Protein AF-A0A376ZVQ8-F1 (afdb_monomer_lite)

pLDDT: mean 84.98, std 13.38, range [33.78, 97.44]

InterPro domains:
  IPR031339 Domain of unknown function DUF4942 [PF13708] (23-120)

Radius of gyration: 21.01 Å; chains: 1; bounding box: 42×38×59 Å

Organism: Escherichia coli (NCBI:txid562)

Secondary structure (DSSP, 8-state):
---------GGGS-HHHHHHHHHHHHHHHHHHHHHHHT-HHHHS-HHHHHHHHHHHHTT-S--S-HHHHHHHHHHHHHTHHHHHHHHHHHHHHHS-TTSGGG-GGGSGGG----SSS-EETTEE-

Foldseek 3Di:
DPPPDPPPPLVPDDPVSSVVVVQLVVQLVVVVVLCVVVCLCVLAAPVRNVVVVVCSVVSVADRDDPVSSVVVVVVSVVCSVVRNVVRLVVVLVPDDPPDPVSDSVCVVVVDDDPPPWDQDPVGTD

Sequence (125 aa):
MKQDFRCGCWLMEKPETAMKAITRNLDREIWRDLMQRSGMLSLMDAQARDTWYRSLEYDNFPEISEANIWSTFEQLHQNKDDVFERGVINVFRVLSWNYKTNSPCKFGSKIIVNNLVRWDRWGFI

Structure (mmCIF, N/CA/C/O backbone):
data_AF-A0A376ZVQ8-F1
#
_entry.id   AF-A0A376ZVQ8-F1
#
loop_
_atom_site.group_PDB
_atom_site.id
_atom_site.type_symbol
_atom_site.label_atom_id
_atom_site.label_alt_id
_atom_site.label_comp_id
_atom_site.label_asym_id
_atom_site.label_entity_id
_atom_site.label_seq_id
_atom_site.pdbx_PDB_ins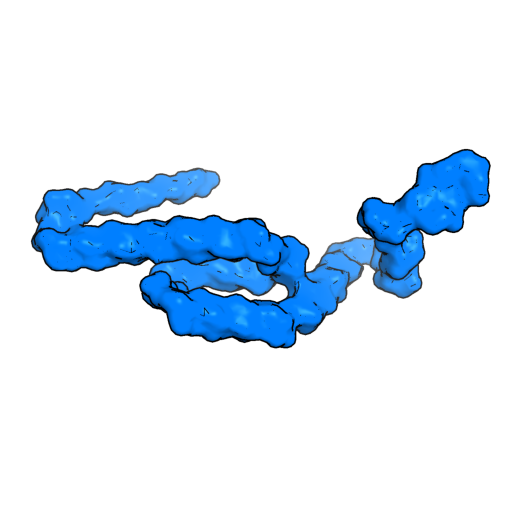_code
_atom_site.Cartn_x
_atom_site.Cartn_y
_atom_site.Cartn_z
_atom_site.occupancy
_atom_site.B_iso_or_equiv
_atom_site.auth_seq_id
_atom_site.auth_comp_id
_atom_site.auth_asym_id
_atom_site.auth_atom_id
_atom_site.pdbx_PDB_model_num
ATOM 1 N N . MET A 1 1 ? 14.622 7.567 16.294 1.00 33.78 1 MET A N 1
ATOM 2 C CA . MET A 1 1 ? 13.807 7.635 17.523 1.00 33.78 1 MET A CA 1
ATOM 3 C C . MET A 1 1 ? 12.628 6.705 17.337 1.00 33.78 1 MET A C 1
ATOM 5 O O . MET A 1 1 ? 11.803 6.975 16.477 1.00 33.78 1 MET A O 1
ATOM 9 N N . LYS A 1 2 ? 12.603 5.570 18.042 1.00 37.50 2 LYS A N 1
ATOM 10 C CA . LYS A 1 2 ? 11.399 4.736 18.109 1.00 37.50 2 LYS A CA 1
ATOM 11 C C . LYS A 1 2 ? 10.389 5.542 18.919 1.00 37.50 2 LYS A C 1
ATOM 13 O O . LYS A 1 2 ? 10.715 5.931 20.034 1.00 37.50 2 LYS A O 1
ATOM 18 N N . GLN A 1 3 ? 9.253 5.896 18.326 1.00 41.41 3 GLN A N 1
ATOM 19 C CA . GLN A 1 3 ? 8.164 6.462 19.106 1.00 41.41 3 GLN A CA 1
ATOM 20 C C . GLN A 1 3 ? 7.689 5.353 20.035 1.00 41.41 3 GLN A C 1
ATOM 22 O O . GLN A 1 3 ? 7.166 4.336 19.578 1.00 41.41 3 GLN A O 1
ATOM 27 N N . ASP A 1 4 ? 7.954 5.526 21.324 1.00 37.12 4 ASP A N 1
ATOM 28 C CA . ASP A 1 4 ? 7.283 4.777 22.365 1.00 37.12 4 ASP A CA 1
ATOM 29 C C . ASP A 1 4 ? 5.788 4.969 22.134 1.00 37.12 4 ASP A C 1
ATOM 31 O O . ASP A 1 4 ? 5.251 6.071 22.290 1.00 37.12 4 ASP A O 1
ATOM 35 N N . PHE A 1 5 ? 5.132 3.901 21.674 1.00 47.03 5 PHE A N 1
ATOM 36 C CA . PHE A 1 5 ? 3.685 3.803 21.689 1.00 47.03 5 PHE A CA 1
ATOM 37 C C . PHE A 1 5 ? 3.260 4.252 23.075 1.00 47.03 5 PHE A C 1
ATOM 39 O O . PHE A 1 5 ? 3.630 3.630 24.073 1.00 47.03 5 PHE A O 1
ATOM 46 N N . ARG A 1 6 ? 2.533 5.369 23.132 1.00 49.25 6 ARG A N 1
ATOM 47 C CA . ARG A 1 6 ? 1.860 5.829 24.335 1.00 49.25 6 ARG A CA 1
ATOM 48 C C . ARG A 1 6 ? 0.942 4.700 24.791 1.00 49.25 6 ARG A C 1
ATOM 50 O O . ARG A 1 6 ? -0.236 4.665 24.451 1.00 49.25 6 ARG A O 1
ATOM 57 N N . CYS A 1 7 ? 1.468 3.808 25.620 1.00 52.75 7 CYS A N 1
ATOM 58 C CA . CYS A 1 7 ? 0.698 3.107 26.624 1.00 52.75 7 CYS A CA 1
ATOM 59 C C . CYS A 1 7 ? 0.302 4.175 27.654 1.00 52.75 7 CYS A C 1
ATOM 61 O O . CYS A 1 7 ? 0.818 4.237 28.767 1.00 52.75 7 CYS A O 1
ATOM 63 N N . GLY A 1 8 ? -0.540 5.120 27.216 1.00 52.94 8 GLY A N 1
ATOM 64 C CA . GLY A 1 8 ? -1.317 5.946 28.116 1.00 52.94 8 GLY A CA 1
ATOM 65 C C . GLY A 1 8 ? -2.124 4.990 28.977 1.00 52.94 8 GLY A C 1
ATOM 66 O O . GLY A 1 8 ? -2.528 3.925 28.515 1.00 52.94 8 GLY A O 1
ATOM 67 N N . CYS A 1 9 ? -2.268 5.312 30.251 1.00 59.19 9 CYS A N 1
ATOM 68 C CA . CYS A 1 9 ? -2.848 4.430 31.247 1.00 59.19 9 CYS A CA 1
ATOM 69 C C . CYS A 1 9 ? -4.373 4.292 31.037 1.00 59.19 9 CYS A C 1
ATOM 71 O O . CYS A 1 9 ? -5.157 4.736 31.866 1.00 59.19 9 CYS A O 1
ATOM 73 N N . TRP A 1 10 ? -4.807 3.683 29.925 1.00 59.91 10 TRP A N 1
ATOM 74 C CA . TRP A 1 10 ? -6.216 3.419 29.602 1.00 59.91 10 TRP A CA 1
ATOM 75 C C . TRP A 1 10 ? -6.885 2.566 30.682 1.00 59.91 10 TRP A C 1
ATOM 77 O O . TRP A 1 10 ? -8.087 2.654 30.891 1.00 59.91 10 TRP A O 1
ATOM 87 N N . LEU A 1 11 ? -6.087 1.776 31.410 1.00 59.03 11 LEU A N 1
ATOM 88 C CA . LEU A 1 11 ? -6.517 0.981 32.561 1.00 59.03 11 LEU A CA 1
ATOM 89 C C . LEU A 1 11 ? -7.073 1.829 33.718 1.00 59.03 11 LEU A C 1
ATOM 91 O O . LEU A 1 11 ? -7.757 1.284 34.577 1.00 59.03 11 LEU A O 1
ATOM 95 N N . MET A 1 12 ? -6.787 3.135 33.744 1.00 70.75 12 MET A N 1
ATOM 96 C CA . MET A 1 12 ? -7.312 4.077 34.739 1.00 70.75 12 MET A CA 1
ATOM 97 C C . MET A 1 12 ? -8.528 4.864 34.236 1.00 70.75 12 MET A C 1
ATOM 99 O O . MET A 1 12 ? -9.127 5.619 35.002 1.00 70.75 12 MET A O 1
ATOM 103 N N . GLU A 1 13 ? -8.894 4.728 32.959 1.00 75.62 13 GLU A N 1
ATOM 104 C CA . GLU A 1 13 ? -10.064 5.398 32.400 1.00 75.62 13 GLU A CA 1
ATOM 105 C C . GLU A 1 13 ? -11.354 4.609 32.643 1.00 75.62 13 GLU A C 1
ATOM 107 O O . GLU A 1 13 ? -11.354 3.436 33.020 1.00 75.62 13 GLU A O 1
ATOM 112 N N . LYS A 1 14 ? -12.496 5.268 32.412 1.00 85.06 14 LYS A N 1
ATOM 113 C CA . LYS A 1 14 ? -13.798 4.601 32.470 1.00 85.06 14 LYS A CA 1
ATOM 114 C C . LYS A 1 14 ? -13.812 3.417 31.488 1.00 85.06 14 LYS A C 1
ATOM 116 O O . LYS A 1 14 ? -13.332 3.581 30.362 1.00 85.06 14 LYS A O 1
ATOM 121 N N . PRO A 1 15 ? -14.421 2.273 31.854 1.00 85.69 15 PRO A N 1
ATOM 122 C CA . PRO A 1 15 ? -14.430 1.068 31.021 1.00 85.69 15 PRO A CA 1
ATOM 123 C C . PRO A 1 15 ? -14.862 1.304 29.569 1.00 85.69 15 PRO A C 1
ATOM 125 O O . PRO A 1 15 ? -14.298 0.712 28.657 1.00 85.69 15 PRO A O 1
ATOM 128 N N . GLU A 1 16 ? -15.818 2.207 29.337 1.00 87.19 16 GLU A N 1
ATOM 129 C CA . GLU A 1 16 ? -16.292 2.557 27.993 1.00 87.19 16 GLU A CA 1
ATOM 130 C C . GLU A 1 16 ? -15.203 3.184 27.110 1.00 87.19 16 GLU A C 1
ATOM 132 O O . GLU A 1 16 ? -15.095 2.850 25.929 1.00 87.19 16 GLU A O 1
ATOM 137 N N . THR A 1 17 ? -14.385 4.083 27.663 1.00 86.62 17 THR A N 1
ATOM 138 C CA . THR A 1 17 ? -13.300 4.729 26.914 1.00 86.62 17 THR A CA 1
ATOM 139 C C . THR A 1 17 ? -12.142 3.763 26.702 1.00 86.62 17 THR A C 1
ATOM 141 O O . THR A 1 17 ? -11.617 3.666 25.592 1.00 86.62 17 THR A O 1
ATOM 144 N N . ALA A 1 18 ? -11.810 2.979 27.733 1.00 85.25 18 ALA A N 1
ATOM 145 C CA . ALA A 1 18 ? -10.792 1.939 27.649 1.00 85.25 18 ALA A CA 1
ATOM 146 C C . ALA A 1 18 ? -11.139 0.895 26.574 1.00 85.25 18 ALA A C 1
ATOM 148 O O . ALA A 1 18 ? -10.293 0.563 25.746 1.00 85.25 18 ALA A O 1
ATOM 149 N N . MET A 1 19 ? -12.395 0.434 26.524 1.00 90.06 19 MET A N 1
ATOM 150 C CA . MET A 1 19 ? -12.851 -0.537 25.526 1.00 90.06 19 MET A CA 1
ATOM 151 C C . MET A 1 19 ? -12.719 0.011 24.102 1.00 90.06 19 MET A C 1
ATOM 153 O O . MET A 1 19 ? -12.160 -0.660 23.241 1.00 90.06 19 MET A O 1
ATOM 157 N N . LYS A 1 20 ? -13.142 1.261 23.859 1.00 88.50 20 LYS A N 1
ATOM 158 C CA . LYS A 1 20 ? -13.001 1.910 22.542 1.00 88.50 20 LYS A CA 1
ATOM 159 C C . LYS A 1 20 ? -11.541 2.017 22.099 1.00 88.50 20 LYS A C 1
ATOM 161 O O . LYS A 1 20 ? -11.239 1.776 20.932 1.00 88.50 20 LYS A O 1
ATOM 166 N N . ALA A 1 21 ? -10.636 2.363 23.015 1.00 87.19 21 ALA A N 1
ATOM 167 C CA . ALA A 1 21 ? -9.206 2.436 22.722 1.00 87.19 21 ALA A CA 1
ATOM 168 C C . ALA A 1 21 ? -8.609 1.052 22.414 1.00 87.19 21 ALA A C 1
ATOM 170 O O . ALA A 1 21 ? -7.793 0.922 21.502 1.00 87.19 21 ALA A O 1
ATOM 171 N N . ILE A 1 22 ? -9.031 0.009 23.138 1.00 88.38 22 ILE A N 1
ATOM 172 C CA . ILE A 1 22 ? -8.609 -1.376 22.886 1.00 88.38 22 ILE A CA 1
ATOM 173 C C . ILE A 1 22 ? -9.088 -1.837 21.508 1.00 88.38 22 ILE A C 1
ATOM 175 O O . ILE A 1 22 ? -8.258 -2.274 20.712 1.00 88.38 22 ILE A O 1
ATOM 179 N N . THR A 1 23 ? -10.379 -1.682 21.195 1.00 90.94 23 THR A N 1
ATOM 180 C CA . THR A 1 23 ? -10.940 -2.041 19.883 1.00 90.94 23 THR A CA 1
ATOM 181 C C . THR A 1 23 ? -10.198 -1.331 18.757 1.00 90.94 23 THR A C 1
ATOM 183 O O . THR A 1 23 ? -9.741 -1.983 17.827 1.00 90.94 23 THR A O 1
ATOM 186 N N . ARG A 1 24 ? -9.959 -0.018 18.874 1.00 89.38 24 ARG A N 1
ATOM 187 C CA . ARG A 1 24 ? -9.213 0.731 17.851 1.00 89.38 24 ARG A CA 1
ATOM 188 C C . ARG A 1 24 ? -7.781 0.250 17.654 1.00 89.38 24 ARG A C 1
ATOM 190 O O . ARG A 1 24 ? -7.310 0.187 16.522 1.00 89.38 24 ARG A O 1
ATOM 197 N N . ASN A 1 25 ? -7.076 -0.089 18.732 1.00 90.44 25 ASN A N 1
ATOM 198 C CA . ASN A 1 25 ? -5.721 -0.624 18.610 1.00 90.44 25 ASN A CA 1
ATOM 199 C C . ASN A 1 25 ? -5.714 -2.000 17.928 1.00 90.44 25 ASN A C 1
ATOM 201 O O . ASN A 1 25 ? -4.828 -2.257 17.117 1.00 90.44 25 ASN A O 1
ATOM 205 N N . LEU A 1 26 ? -6.701 -2.854 18.218 1.00 92.31 26 LEU A N 1
ATOM 206 C CA . LEU A 1 26 ? -6.864 -4.137 17.532 1.00 92.31 26 LEU A CA 1
ATOM 207 C C . LEU A 1 26 ? -7.168 -3.933 16.045 1.00 92.31 26 LEU A C 1
ATOM 209 O O . LEU A 1 26 ? -6.493 -4.524 15.206 1.00 92.31 26 LEU A O 1
ATOM 213 N N . ASP A 1 27 ? -8.104 -3.044 15.715 1.00 94.44 27 ASP A N 1
ATOM 214 C CA . ASP A 1 27 ? -8.462 -2.724 14.333 1.00 94.44 27 ASP A CA 1
ATOM 215 C C . ASP A 1 27 ? -7.255 -2.228 13.527 1.00 94.44 27 ASP A C 1
ATOM 217 O O . ASP A 1 27 ? -7.041 -2.659 12.392 1.00 94.44 27 ASP A O 1
ATOM 221 N N . ARG A 1 28 ? -6.412 -1.375 14.126 1.00 94.31 28 ARG A N 1
ATOM 222 C CA . ARG A 1 28 ? -5.174 -0.890 13.499 1.00 94.31 28 ARG A CA 1
ATOM 223 C C . ARG A 1 28 ? -4.230 -2.040 13.132 1.00 94.31 28 ARG A C 1
ATOM 225 O O . ARG A 1 28 ? -3.656 -2.040 12.042 1.00 94.31 28 ARG A O 1
ATOM 232 N N . GLU A 1 29 ? -4.041 -2.999 14.037 1.00 93.56 29 GLU A N 1
ATOM 233 C CA . GLU A 1 29 ? -3.176 -4.161 13.794 1.00 93.56 29 GLU A CA 1
ATOM 234 C C . GLU A 1 29 ? -3.776 -5.107 12.745 1.00 93.56 29 GLU A C 1
ATOM 236 O O . GLU A 1 29 ? -3.047 -5.599 11.883 1.00 93.56 29 GLU A O 1
ATOM 241 N N . ILE A 1 30 ? -5.100 -5.290 12.737 1.00 95.62 30 ILE A N 1
ATOM 242 C CA . ILE A 1 30 ? -5.793 -6.072 11.703 1.00 95.62 30 ILE A CA 1
ATOM 243 C C . ILE A 1 30 ? -5.591 -5.430 10.327 1.00 95.62 30 ILE A C 1
ATOM 245 O O . ILE A 1 30 ? -5.182 -6.109 9.387 1.00 95.62 30 ILE A O 1
ATOM 249 N N . TRP A 1 31 ? -5.799 -4.118 10.195 1.00 95.88 31 TRP A N 1
ATOM 250 C CA . TRP A 1 31 ? -5.566 -3.409 8.934 1.00 95.88 31 TRP A CA 1
ATOM 251 C C . TRP A 1 31 ? -4.115 -3.496 8.457 1.00 95.88 31 TRP A C 1
ATOM 253 O O . TRP A 1 31 ? -3.863 -3.653 7.258 1.00 95.88 31 TRP A O 1
ATOM 263 N N . ARG A 1 32 ? -3.153 -3.427 9.383 1.00 94.25 32 ARG A N 1
ATOM 264 C CA . ARG A 1 32 ? -1.728 -3.604 9.082 1.00 94.25 32 ARG A CA 1
ATOM 265 C C . ARG A 1 32 ? -1.450 -4.995 8.508 1.00 94.25 32 ARG A C 1
ATOM 267 O O . ARG A 1 32 ? -0.795 -5.092 7.469 1.00 94.25 32 ARG A O 1
ATOM 274 N N . ASP A 1 33 ? -1.967 -6.044 9.145 1.00 95.44 33 ASP A N 1
ATOM 275 C CA . ASP A 1 33 ? -1.794 -7.432 8.700 1.00 95.44 33 ASP A CA 1
ATOM 276 C C . ASP A 1 33 ? -2.495 -7.691 7.354 1.00 95.44 33 ASP A C 1
ATOM 278 O O . ASP A 1 33 ? -1.877 -8.236 6.436 1.00 95.44 33 ASP A O 1
ATOM 282 N N . LEU A 1 34 ? -3.729 -7.206 7.174 1.00 95.44 34 LEU A N 1
ATOM 283 C CA . LEU A 1 34 ? -4.472 -7.307 5.911 1.00 95.44 34 LEU A CA 1
ATOM 284 C C . LEU A 1 34 ? -3.700 -6.682 4.742 1.00 95.44 34 LEU A C 1
ATOM 286 O O . LEU A 1 34 ? -3.551 -7.289 3.676 1.00 95.44 34 LEU A O 1
ATOM 290 N N . MET A 1 35 ? -3.159 -5.479 4.933 1.00 93.00 35 MET A N 1
ATOM 291 C CA . MET A 1 35 ? -2.376 -4.789 3.905 1.00 93.00 35 MET A CA 1
ATOM 292 C C . MET A 1 35 ? -1.048 -5.474 3.592 1.00 93.00 35 MET A C 1
ATOM 294 O O . MET A 1 35 ? -0.596 -5.462 2.444 1.00 93.00 35 MET A O 1
ATOM 298 N N . GLN A 1 36 ? -0.421 -6.088 4.594 1.00 92.25 36 GLN A N 1
ATOM 299 C CA . GLN A 1 36 ? 0.808 -6.845 4.402 1.00 92.25 36 GLN A CA 1
ATOM 300 C C . GLN A 1 36 ? 0.552 -8.152 3.640 1.00 92.25 36 GLN A C 1
ATOM 302 O O . GLN A 1 36 ? 1.267 -8.449 2.683 1.00 92.25 36 GLN A O 1
ATOM 307 N N . ARG A 1 37 ? -0.476 -8.917 4.024 1.00 94.19 37 ARG A N 1
ATOM 308 C CA . ARG A 1 37 ? -0.794 -10.228 3.430 1.00 94.19 37 ARG A CA 1
ATOM 309 C C . ARG A 1 37 ? -1.367 -10.141 2.026 1.00 94.19 37 ARG A C 1
ATOM 311 O O . ARG A 1 37 ? -1.073 -10.996 1.199 1.00 94.19 37 ARG A O 1
ATOM 318 N N . SER A 1 38 ? -2.158 -9.110 1.750 1.00 91.62 38 SER A N 1
ATOM 319 C CA . SER A 1 38 ? -2.702 -8.861 0.410 1.00 91.62 38 SER A CA 1
ATOM 320 C C . SER A 1 38 ? -1.636 -8.469 -0.618 1.00 91.62 38 SER A C 1
ATOM 322 O O . SER A 1 38 ? -1.911 -8.468 -1.814 1.00 91.62 38 SER A O 1
ATOM 324 N N . GLY A 1 39 ? -0.433 -8.089 -0.173 1.00 90.38 39 GLY A N 1
ATOM 325 C CA . GLY A 1 39 ? 0.621 -7.582 -1.047 1.00 90.38 39 GLY A CA 1
ATOM 326 C C . GLY A 1 39 ? 0.359 -6.169 -1.574 1.00 90.38 39 GLY A C 1
ATOM 327 O O . GLY A 1 39 ? 1.176 -5.657 -2.339 1.00 90.38 39 GLY A O 1
ATOM 328 N N . MET A 1 40 ? -0.718 -5.498 -1.150 1.00 89.38 40 MET A N 1
ATOM 329 C CA . MET A 1 40 ? -1.088 -4.176 -1.665 1.00 89.38 40 MET A CA 1
ATOM 330 C C . MET A 1 40 ? 0.005 -3.127 -1.410 1.00 89.38 40 MET A C 1
ATOM 332 O O . MET A 1 40 ? 0.293 -2.296 -2.269 1.00 89.38 40 MET A O 1
ATOM 336 N N . LEU A 1 41 ? 0.702 -3.226 -0.271 1.00 89.81 41 LEU A N 1
ATOM 337 C CA . LEU A 1 41 ? 1.843 -2.358 0.047 1.00 89.81 41 LEU A CA 1
ATOM 338 C C . LEU A 1 41 ? 2.986 -2.453 -0.976 1.00 89.81 41 LEU A C 1
ATOM 340 O O . LEU A 1 41 ? 3.746 -1.500 -1.111 1.00 89.81 41 LEU A O 1
ATOM 344 N N . SER A 1 42 ? 3.131 -3.576 -1.687 1.00 88.50 42 SER A N 1
ATOM 345 C CA . SER A 1 42 ? 4.177 -3.745 -2.707 1.00 88.50 42 SER A CA 1
ATOM 346 C C . SER A 1 42 ? 3.855 -3.035 -4.025 1.00 88.50 42 SER A C 1
ATOM 348 O O . SER A 1 42 ? 4.770 -2.677 -4.762 1.00 88.50 42 SER A O 1
ATOM 350 N N . LEU A 1 43 ? 2.567 -2.803 -4.294 1.00 86.62 43 LEU A N 1
ATOM 351 C CA . LEU A 1 43 ? 2.086 -2.084 -5.475 1.00 86.62 43 LEU A CA 1
ATOM 352 C C . LEU A 1 43 ? 2.078 -0.569 -5.252 1.00 86.62 43 LEU A C 1
ATOM 354 O O . LEU A 1 43 ? 2.156 0.206 -6.202 1.00 86.62 43 LEU A O 1
ATOM 358 N N . MET A 1 44 ? 1.995 -0.146 -3.990 1.00 89.50 44 MET A N 1
ATOM 359 C CA . MET A 1 44 ? 1.930 1.259 -3.628 1.00 89.50 44 MET A CA 1
ATOM 360 C C . MET A 1 44 ? 3.261 1.994 -3.819 1.00 89.50 44 MET A C 1
ATOM 362 O O . MET A 1 44 ? 4.325 1.531 -3.400 1.00 89.50 44 MET A O 1
ATOM 366 N N . ASP A 1 45 ? 3.201 3.213 -4.351 1.00 90.88 45 ASP A N 1
ATOM 367 C CA . ASP A 1 45 ? 4.353 4.106 -4.369 1.00 90.88 45 ASP A CA 1
ATOM 368 C C . ASP A 1 45 ? 4.693 4.633 -2.958 1.00 90.88 45 ASP A C 1
ATOM 370 O O . ASP A 1 45 ? 3.978 4.411 -1.978 1.00 90.88 45 ASP A O 1
ATOM 374 N N . ALA A 1 46 ? 5.808 5.357 -2.831 1.00 90.00 46 ALA A N 1
ATOM 375 C CA . ALA A 1 46 ? 6.239 5.912 -1.547 1.00 90.00 46 ALA A CA 1
ATOM 376 C C . ALA A 1 46 ? 5.194 6.850 -0.908 1.00 90.00 46 ALA A C 1
ATOM 378 O O . ALA A 1 46 ? 4.991 6.783 0.301 1.00 90.00 46 ALA A O 1
ATOM 379 N N . GLN A 1 47 ? 4.506 7.678 -1.699 1.00 90.19 47 GLN A N 1
ATOM 380 C CA . GLN A 1 47 ? 3.515 8.627 -1.191 1.00 90.19 47 GLN A CA 1
ATOM 381 C C . GLN A 1 47 ? 2.232 7.930 -0.723 1.00 90.19 47 GLN A C 1
ATOM 383 O O . GLN A 1 47 ? 1.717 8.263 0.345 1.00 90.19 47 GLN A O 1
ATOM 388 N N . ALA A 1 48 ? 1.715 6.960 -1.488 1.00 90.81 48 ALA A N 1
ATOM 389 C CA . ALA A 1 48 ? 0.547 6.184 -1.072 1.00 90.81 48 ALA A CA 1
ATOM 390 C C . ALA A 1 48 ? 0.837 5.391 0.210 1.00 90.81 48 ALA A C 1
ATOM 392 O O . ALA A 1 48 ? 0.022 5.404 1.132 1.00 90.81 48 ALA A O 1
ATOM 393 N N . ARG A 1 49 ? 2.032 4.788 0.318 1.00 91.44 49 ARG A N 1
ATOM 394 C CA . ARG A 1 49 ? 2.459 4.101 1.548 1.00 91.44 49 ARG A CA 1
ATOM 395 C C . ARG A 1 49 ? 2.543 5.043 2.745 1.00 91.44 49 ARG A C 1
ATOM 397 O O . ARG A 1 49 ? 2.042 4.693 3.805 1.00 91.44 49 ARG A O 1
ATOM 404 N N . ASP A 1 50 ? 3.142 6.224 2.589 1.00 92.06 50 ASP A N 1
ATOM 405 C CA . ASP A 1 50 ? 3.234 7.205 3.682 1.00 92.06 50 ASP A CA 1
ATOM 406 C C . ASP A 1 50 ? 1.843 7.675 4.128 1.00 92.06 50 ASP A C 1
ATOM 408 O O . ASP A 1 50 ? 1.551 7.725 5.319 1.00 92.06 50 ASP A O 1
ATOM 412 N N . THR A 1 51 ? 0.945 7.928 3.173 1.00 91.12 51 THR A N 1
ATOM 413 C CA . THR A 1 51 ? -0.445 8.318 3.457 1.00 91.12 51 THR A CA 1
ATOM 414 C C . THR A 1 51 ? -1.179 7.227 4.239 1.00 91.12 51 THR A C 1
ATOM 416 O O . THR A 1 51 ? -1.873 7.531 5.207 1.00 91.12 51 THR A O 1
ATOM 419 N N . TRP A 1 52 ? -0.980 5.960 3.866 1.00 91.44 52 TRP A N 1
ATOM 420 C CA . TRP A 1 52 ? -1.546 4.814 4.575 1.00 91.44 52 TRP A CA 1
ATOM 421 C C . TRP A 1 52 ? -0.977 4.647 5.992 1.00 91.44 52 TRP A C 1
ATOM 423 O O . TRP A 1 52 ? -1.719 4.430 6.943 1.00 91.44 52 TRP A O 1
ATOM 433 N N . TYR A 1 53 ? 0.336 4.788 6.186 1.00 91.69 53 TYR A N 1
ATOM 434 C CA . TYR A 1 53 ? 0.899 4.711 7.538 1.00 91.69 53 TYR A CA 1
ATOM 435 C C . TYR A 1 53 ? 0.398 5.848 8.431 1.00 91.69 53 TYR A C 1
ATOM 437 O O . TYR A 1 53 ? 0.033 5.604 9.580 1.00 91.69 53 TYR A O 1
ATOM 445 N N . ARG A 1 54 ? 0.282 7.065 7.890 1.00 92.69 54 ARG A N 1
ATOM 446 C CA . ARG A 1 54 ? -0.307 8.195 8.618 1.00 92.69 54 ARG A CA 1
ATOM 447 C C . ARG A 1 54 ? -1.774 7.963 8.965 1.00 92.69 54 ARG A C 1
ATOM 449 O O . ARG A 1 54 ? -2.187 8.333 10.059 1.00 92.69 54 ARG A O 1
ATOM 456 N N . SER A 1 55 ? -2.570 7.355 8.081 1.00 90.62 55 SER A N 1
ATOM 457 C CA . SER A 1 55 ? -3.975 7.064 8.396 1.00 90.62 55 SER A CA 1
ATOM 458 C C . SER A 1 55 ? -4.099 6.087 9.568 1.00 90.62 55 SER A C 1
ATOM 460 O O . SER A 1 55 ? -4.959 6.282 10.426 1.00 90.62 55 SER A O 1
ATOM 462 N N . LEU A 1 56 ? -3.187 5.113 9.673 1.00 89.38 56 LEU A N 1
ATOM 463 C CA . LEU A 1 56 ? -3.090 4.214 10.826 1.00 89.38 56 LEU A CA 1
ATOM 464 C C . LEU A 1 56 ? -2.631 4.928 12.107 1.00 89.38 56 LEU A C 1
ATOM 466 O O . LEU A 1 56 ? -3.145 4.621 13.181 1.00 89.38 56 LEU A O 1
ATOM 470 N N . GLU A 1 57 ? -1.682 5.864 12.022 1.00 86.50 57 GLU A N 1
ATOM 471 C CA . GLU A 1 57 ? -1.180 6.622 13.181 1.00 86.50 57 GLU A CA 1
ATOM 472 C C . GLU A 1 57 ? -2.228 7.576 13.768 1.00 86.50 57 GLU A C 1
ATOM 474 O O . GLU A 1 57 ? -2.353 7.678 14.987 1.00 86.50 57 GLU A O 1
ATOM 479 N N . TYR A 1 58 ? -2.992 8.258 12.910 1.00 86.88 58 TYR A N 1
ATOM 480 C CA . TYR A 1 58 ? -3.998 9.245 13.315 1.00 86.88 58 TYR A CA 1
ATOM 481 C C . TYR A 1 58 ? -5.407 8.657 13.512 1.00 86.88 58 TYR A C 1
ATOM 483 O O . TYR A 1 58 ? -6.374 9.415 13.572 1.00 86.88 58 TYR A O 1
ATOM 491 N N . ASP A 1 59 ? -5.537 7.329 13.605 1.00 80.81 59 ASP A N 1
ATOM 492 C CA . ASP A 1 59 ? -6.819 6.617 13.761 1.00 80.81 59 ASP A CA 1
ATOM 493 C C . ASP A 1 59 ? -7.880 6.988 12.713 1.00 80.81 59 ASP A C 1
ATOM 495 O O . ASP A 1 59 ? -9.085 6.973 12.976 1.00 80.81 59 ASP A O 1
ATOM 499 N N . ASN A 1 60 ? -7.423 7.318 11.505 1.00 87.81 60 ASN A N 1
ATOM 500 C CA . ASN A 1 60 ? -8.259 7.681 10.370 1.00 87.81 60 ASN A CA 1
ATOM 501 C C . ASN A 1 60 ? -8.413 6.491 9.413 1.00 87.81 60 ASN A C 1
ATOM 503 O O . ASN A 1 60 ? -8.046 6.564 8.239 1.00 87.81 60 ASN A O 1
ATOM 507 N N . PHE A 1 61 ? -8.913 5.373 9.934 1.00 90.62 61 PHE A N 1
ATOM 508 C CA . PHE A 1 61 ? -9.208 4.160 9.173 1.00 90.62 61 PHE A CA 1
ATOM 509 C C . PHE A 1 61 ? -10.633 3.666 9.472 1.00 90.62 61 PHE A C 1
ATOM 511 O O . PHE A 1 61 ? -11.174 3.974 10.539 1.00 90.62 61 PHE A O 1
ATOM 518 N N . PRO A 1 62 ? -11.264 2.921 8.546 1.00 91.81 62 PRO A N 1
ATOM 519 C CA . PRO A 1 62 ? -12.588 2.355 8.778 1.00 91.81 62 PRO A CA 1
ATOM 520 C C . PRO A 1 62 ? -12.568 1.350 9.933 1.00 91.81 62 PRO A C 1
ATOM 522 O O . PRO A 1 62 ? -11.602 0.605 10.090 1.00 91.81 62 PRO A O 1
ATOM 525 N N . GLU A 1 63 ? -13.652 1.279 10.702 1.00 93.12 63 GLU A N 1
ATOM 526 C CA . GLU A 1 63 ? -13.852 0.198 11.676 1.00 93.12 63 GLU A CA 1
ATOM 527 C C . GLU A 1 63 ? -13.759 -1.167 10.984 1.00 93.12 63 GLU A C 1
ATOM 529 O O . GLU A 1 63 ? -14.198 -1.316 9.835 1.00 93.12 63 GLU A O 1
ATOM 534 N N . ILE A 1 64 ? -13.207 -2.169 11.666 1.00 95.25 64 ILE A N 1
ATOM 535 C CA . ILE A 1 64 ? -13.157 -3.517 11.105 1.00 95.25 64 ILE A CA 1
ATOM 536 C C . ILE A 1 64 ? -14.572 -4.092 10.998 1.00 95.25 64 ILE A C 1
ATOM 538 O O . ILE A 1 64 ? -15.236 -4.417 11.977 1.00 95.25 64 ILE A O 1
ATOM 542 N N . SER A 1 65 ? -15.021 -4.254 9.759 1.00 96.06 65 SER A N 1
ATOM 543 C CA . SER A 1 65 ? -16.215 -5.005 9.390 1.00 96.06 65 SER A CA 1
ATOM 544 C C . SER A 1 65 ? -16.006 -5.612 8.010 1.00 96.06 65 SER A C 1
ATOM 546 O O . SER A 1 65 ? -15.202 -5.112 7.222 1.00 96.06 65 SER A O 1
ATOM 548 N N . GLU A 1 66 ? -16.737 -6.676 7.691 1.00 96.31 66 GLU A N 1
ATOM 549 C CA . GLU A 1 66 ? -16.639 -7.318 6.379 1.00 96.31 66 GLU A CA 1
ATOM 550 C C . GLU A 1 66 ? -16.901 -6.318 5.237 1.00 96.31 66 GLU A C 1
ATOM 552 O O . GLU A 1 66 ? -16.109 -6.223 4.302 1.00 96.31 66 GLU A O 1
ATOM 557 N N . ALA A 1 67 ? -17.945 -5.493 5.355 1.00 97.44 67 ALA A N 1
ATOM 558 C CA . ALA A 1 67 ? -18.279 -4.474 4.360 1.00 97.44 67 ALA A CA 1
ATOM 559 C C . ALA A 1 67 ? -17.173 -3.414 4.189 1.00 97.44 67 ALA A C 1
ATOM 561 O O . ALA A 1 67 ? -16.857 -3.012 3.065 1.00 97.44 67 ALA A O 1
ATOM 562 N N . ASN A 1 68 ? -16.549 -2.976 5.288 1.00 96.31 68 ASN A N 1
ATOM 563 C CA . ASN A 1 68 ? -15.463 -1.994 5.243 1.00 96.31 68 ASN A CA 1
ATOM 564 C C . ASN A 1 68 ? -14.179 -2.586 4.651 1.00 96.31 68 ASN A C 1
ATOM 566 O O . ASN A 1 68 ? -13.481 -1.906 3.899 1.00 96.31 68 ASN A O 1
ATOM 570 N N . ILE A 1 69 ? -13.883 -3.855 4.949 1.00 95.88 69 ILE A N 1
ATOM 571 C CA . ILE A 1 69 ? -12.763 -4.585 4.345 1.00 95.88 69 ILE A CA 1
ATOM 572 C C . ILE A 1 69 ? -12.976 -4.683 2.837 1.00 95.88 69 ILE A C 1
ATOM 574 O O . ILE A 1 69 ? -12.111 -4.243 2.080 1.00 95.88 69 ILE A O 1
ATOM 578 N N . TRP A 1 70 ? -14.134 -5.175 2.394 1.00 96.62 70 TRP A N 1
ATOM 579 C CA . TRP A 1 70 ? -14.433 -5.308 0.969 1.00 96.62 70 TRP A CA 1
ATOM 580 C C . TRP A 1 70 ? -14.349 -3.980 0.227 1.00 96.62 70 TRP A C 1
ATOM 582 O O . TRP A 1 70 ? -13.622 -3.888 -0.758 1.00 96.62 70 TRP A O 1
ATOM 592 N N . SER A 1 71 ? -15.021 -2.941 0.723 1.00 96.75 71 SER A N 1
ATOM 593 C CA . SER A 1 71 ? -15.011 -1.624 0.075 1.00 96.75 71 SER A CA 1
ATOM 594 C C . SER A 1 71 ? -13.614 -0.998 0.019 1.00 96.75 71 SER A C 1
ATOM 596 O O . SER A 1 71 ? -13.233 -0.437 -1.008 1.00 96.75 71 SER A O 1
ATOM 598 N N . THR A 1 72 ? -12.807 -1.139 1.075 1.00 94.00 72 THR A N 1
ATOM 599 C CA . THR A 1 72 ? -11.424 -0.637 1.080 1.00 94.00 72 THR A CA 1
ATOM 600 C C . THR A 1 72 ? -10.568 -1.390 0.065 1.00 94.00 72 THR A C 1
ATOM 602 O O . THR A 1 72 ? -9.864 -0.774 -0.732 1.00 94.00 72 THR A O 1
ATOM 605 N N . PHE A 1 73 ? -10.634 -2.724 0.050 1.00 93.88 73 PHE A N 1
ATOM 606 C CA . PHE A 1 73 ? -9.853 -3.529 -0.890 1.00 93.88 73 PHE A CA 1
ATOM 607 C C . PHE A 1 73 ? -10.300 -3.359 -2.341 1.00 93.88 73 PHE A C 1
ATOM 609 O O . PHE A 1 73 ? -9.454 -3.371 -3.233 1.00 93.88 73 PHE A O 1
ATOM 616 N N . GLU A 1 74 ? -11.589 -3.143 -2.582 1.00 94.75 74 GLU A N 1
ATOM 617 C CA . GLU A 1 74 ? -12.120 -2.806 -3.899 1.00 94.75 74 GLU A CA 1
ATOM 618 C C . GLU A 1 74 ? -11.535 -1.481 -4.404 1.00 94.75 74 GLU A C 1
ATOM 620 O O . GLU A 1 74 ? -10.984 -1.440 -5.503 1.00 94.75 74 GLU A O 1
ATOM 625 N N . GLN A 1 75 ? -11.547 -0.426 -3.582 1.00 91.44 75 GLN A N 1
ATOM 626 C CA . GLN A 1 75 ? -10.937 0.862 -3.936 1.00 91.44 75 GLN A CA 1
ATOM 627 C C . GLN A 1 75 ? -9.431 0.743 -4.184 1.00 91.44 75 GLN A C 1
ATOM 629 O O . GLN A 1 75 ? -8.894 1.324 -5.128 1.00 91.44 75 GLN A O 1
ATOM 634 N N . LEU A 1 76 ? -8.732 -0.023 -3.346 1.00 91.12 76 LEU A N 1
ATOM 635 C CA . LEU A 1 76 ? -7.306 -0.273 -3.521 1.00 91.12 76 LEU A CA 1
ATOM 636 C C . LEU A 1 76 ? -7.024 -1.010 -4.833 1.00 91.12 76 LEU A C 1
ATOM 638 O O . LEU A 1 76 ? -6.066 -0.673 -5.524 1.00 91.12 76 LEU A O 1
ATOM 642 N N . HIS A 1 77 ? -7.868 -1.976 -5.199 1.00 91.25 77 HIS A N 1
ATOM 643 C CA . HIS A 1 77 ? -7.731 -2.718 -6.444 1.00 91.25 77 HIS A CA 1
ATOM 644 C C . HIS A 1 77 ? -8.042 -1.857 -7.673 1.00 91.25 77 HIS A C 1
ATOM 646 O O . HIS A 1 77 ? -7.311 -1.929 -8.657 1.00 91.25 77 HIS A O 1
ATOM 652 N N . GLN A 1 78 ? -9.079 -1.020 -7.611 1.00 92.25 78 GLN A N 1
ATOM 653 C CA . GLN A 1 78 ? -9.424 -0.082 -8.684 1.00 92.25 78 GLN A CA 1
ATOM 654 C C . GLN A 1 78 ? -8.279 0.898 -8.967 1.00 92.25 78 GLN A C 1
ATOM 656 O O . GLN A 1 78 ? -7.979 1.173 -10.123 1.00 92.25 78 GLN A O 1
ATOM 661 N N . ASN A 1 79 ? -7.589 1.359 -7.921 1.00 90.12 79 ASN A N 1
ATOM 662 C CA . ASN A 1 79 ? -6.510 2.342 -8.038 1.00 90.12 79 ASN A CA 1
ATOM 663 C C . ASN A 1 79 ? -5.107 1.720 -8.197 1.00 90.12 79 ASN A C 1
ATOM 665 O O . ASN A 1 79 ? -4.115 2.450 -8.264 1.00 90.12 79 ASN A O 1
ATOM 669 N N . LYS A 1 80 ? -4.978 0.385 -8.208 1.00 89.25 80 LYS A N 1
ATOM 670 C CA . LYS A 1 80 ? -3.671 -0.291 -8.101 1.00 89.25 80 LYS A CA 1
ATOM 671 C C . LYS A 1 80 ? -2.728 0.038 -9.263 1.00 89.25 80 LYS A C 1
ATOM 673 O O . LYS A 1 80 ? -1.531 0.207 -9.037 1.00 89.25 80 LYS A O 1
ATOM 678 N N . ASP A 1 81 ? -3.264 0.139 -10.479 1.00 91.38 81 ASP A N 1
ATOM 679 C CA . ASP A 1 81 ? -2.465 0.337 -11.692 1.00 91.38 81 ASP A CA 1
ATOM 680 C C . ASP A 1 81 ? -1.909 1.770 -11.736 1.00 91.38 81 ASP A C 1
ATOM 682 O O . ASP A 1 81 ? -0.708 1.958 -11.939 1.00 91.38 81 ASP A O 1
ATOM 686 N N . ASP A 1 82 ? -2.731 2.764 -11.388 1.00 91.62 82 ASP A N 1
ATOM 687 C CA . ASP A 1 82 ? -2.333 4.175 -11.303 1.00 91.62 82 ASP A CA 1
ATOM 688 C C . ASP A 1 82 ? -1.249 4.413 -10.246 1.00 91.62 82 ASP A C 1
ATOM 690 O O . ASP A 1 82 ? -0.275 5.147 -10.456 1.00 91.62 82 ASP A O 1
ATOM 694 N N . VAL A 1 83 ? -1.410 3.802 -9.067 1.00 90.56 83 VAL A N 1
ATOM 695 C CA . VAL A 1 83 ? -0.442 3.948 -7.975 1.00 90.56 83 VAL A CA 1
ATOM 696 C C . VAL A 1 83 ? 0.884 3.279 -8.344 1.00 90.56 83 VAL A C 1
ATOM 698 O O . VAL A 1 83 ? 1.946 3.852 -8.074 1.00 90.56 83 VAL A O 1
ATOM 701 N N . PHE A 1 84 ? 0.833 2.118 -8.998 1.00 90.69 84 PHE A N 1
ATOM 702 C CA . PHE A 1 84 ? 2.021 1.432 -9.491 1.00 90.69 84 PHE A CA 1
ATOM 703 C C . PHE A 1 84 ? 2.753 2.259 -10.559 1.00 90.69 84 PHE A C 1
ATOM 705 O O . PHE A 1 84 ? 3.960 2.492 -10.437 1.00 90.69 84 PHE A O 1
ATOM 712 N N . GLU A 1 85 ? 2.035 2.769 -11.565 1.00 91.56 85 GLU A N 1
ATOM 713 C CA . GLU A 1 85 ? 2.605 3.597 -12.633 1.00 91.56 85 GLU A CA 1
ATOM 714 C C . GLU A 1 85 ? 3.274 4.855 -12.066 1.00 91.56 85 GLU A C 1
ATOM 716 O O . GLU A 1 85 ? 4.444 5.141 -12.356 1.00 91.56 85 GLU A O 1
ATOM 721 N N . ARG A 1 86 ? 2.576 5.570 -11.175 1.00 93.44 86 ARG A N 1
ATOM 722 C CA . ARG A 1 86 ? 3.129 6.738 -10.479 1.00 93.44 86 ARG A CA 1
ATOM 723 C C . ARG A 1 86 ? 4.388 6.381 -9.689 1.00 93.44 86 ARG A C 1
ATOM 725 O O . ARG A 1 86 ? 5.329 7.177 -9.658 1.00 93.44 86 ARG A O 1
ATOM 732 N N . GLY A 1 87 ? 4.440 5.192 -9.090 1.00 91.00 87 GLY A N 1
ATOM 733 C CA . GLY A 1 87 ? 5.626 4.666 -8.417 1.00 91.00 87 GLY A CA 1
ATOM 734 C C . GLY A 1 87 ? 6.826 4.521 -9.347 1.00 91.00 87 GLY A C 1
ATOM 735 O O . GLY A 1 87 ? 7.895 5.057 -9.045 1.00 91.00 87 GLY A O 1
ATOM 736 N N . VAL A 1 88 ? 6.646 3.876 -10.502 1.00 89.94 88 VAL A N 1
ATOM 737 C CA . VAL A 1 88 ? 7.707 3.726 -11.513 1.00 89.94 88 VAL A CA 1
ATOM 738 C C . VAL A 1 88 ? 8.196 5.097 -11.988 1.00 89.94 88 VAL A C 1
ATOM 740 O O . VAL A 1 88 ? 9.402 5.356 -11.991 1.00 89.94 88 VAL A O 1
ATOM 743 N N . ILE A 1 89 ? 7.278 6.011 -12.316 1.00 90.94 89 ILE A N 1
ATOM 744 C CA . ILE A 1 89 ? 7.614 7.372 -12.758 1.00 90.94 89 ILE A CA 1
ATOM 745 C C . ILE A 1 89 ? 8.425 8.114 -11.689 1.00 90.94 89 ILE A C 1
ATOM 747 O O . ILE A 1 89 ? 9.455 8.717 -12.000 1.00 90.94 89 ILE A O 1
ATOM 7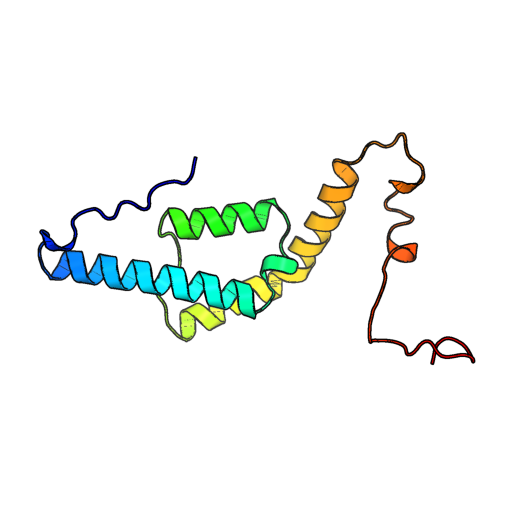51 N N . ASN A 1 90 ? 7.988 8.065 -10.429 1.00 91.25 90 ASN A N 1
ATOM 752 C CA . ASN A 1 90 ? 8.655 8.759 -9.331 1.00 91.25 90 ASN A CA 1
ATOM 753 C C . ASN A 1 90 ? 10.076 8.236 -9.093 1.00 91.25 90 ASN A C 1
ATOM 755 O O . ASN A 1 90 ? 10.975 9.042 -8.855 1.00 91.25 90 ASN A O 1
ATOM 759 N N . VAL A 1 91 ? 10.310 6.925 -9.224 1.00 89.88 91 VAL A N 1
ATOM 760 C CA . VAL A 1 91 ? 11.661 6.346 -9.132 1.00 89.88 91 VAL A CA 1
ATOM 761 C C . VAL A 1 91 ? 12.571 6.951 -10.199 1.00 89.88 91 VAL A C 1
ATOM 763 O O . VAL A 1 91 ? 13.613 7.513 -9.869 1.00 89.88 91 VAL A O 1
ATOM 766 N N . PHE A 1 92 ? 12.169 6.905 -11.471 1.00 91.06 92 PHE A N 1
ATOM 767 C CA . PHE A 1 92 ? 13.001 7.415 -12.564 1.00 91.06 92 PHE A CA 1
ATOM 768 C C . PHE A 1 92 ? 13.174 8.936 -12.544 1.00 91.06 92 PHE A C 1
ATOM 770 O O . PHE A 1 92 ? 14.212 9.431 -12.976 1.00 91.06 92 PHE A O 1
ATOM 777 N N . ARG A 1 93 ? 12.207 9.679 -11.995 1.00 90.81 93 ARG A N 1
ATOM 778 C CA . ARG A 1 93 ? 12.302 11.136 -11.833 1.00 90.81 93 ARG A CA 1
ATOM 779 C C . ARG A 1 93 ? 13.410 11.553 -10.860 1.00 90.81 93 ARG A C 1
ATOM 781 O O . ARG A 1 93 ? 14.028 12.590 -11.073 1.00 90.81 93 ARG A O 1
ATOM 788 N N . VAL A 1 94 ? 13.648 10.772 -9.804 1.00 91.88 94 VAL A N 1
ATOM 789 C CA . VAL A 1 94 ? 14.637 11.089 -8.752 1.00 91.88 94 VAL A CA 1
ATOM 790 C C . VAL A 1 94 ? 16.050 10.614 -9.119 1.00 91.88 94 VAL A C 1
ATOM 792 O O . VAL A 1 94 ? 17.037 11.084 -8.553 1.00 91.88 94 VAL A O 1
ATOM 795 N N . LEU A 1 95 ? 16.180 9.703 -10.085 1.00 91.56 95 LEU A N 1
ATOM 796 C CA . LEU A 1 95 ? 17.480 9.220 -10.539 1.00 91.56 95 LEU A CA 1
ATOM 797 C C . LEU A 1 95 ? 18.254 10.291 -11.322 1.00 91.56 95 LEU A C 1
ATOM 799 O O . LEU A 1 95 ? 17.702 11.062 -12.103 1.00 91.56 95 LEU A O 1
ATOM 803 N N . SER A 1 96 ? 19.581 10.294 -11.161 1.00 91.38 96 SER A N 1
ATOM 804 C CA . SER A 1 96 ? 20.460 11.148 -11.965 1.00 91.38 96 SER A CA 1
ATOM 805 C C . SER A 1 96 ? 20.453 10.715 -13.433 1.00 91.38 96 SER A C 1
ATOM 807 O O . SER A 1 96 ? 20.693 9.546 -13.745 1.00 91.38 96 SER A O 1
ATOM 809 N N . TRP A 1 97 ? 20.274 11.674 -14.338 1.00 89.94 97 TRP A N 1
ATOM 810 C CA . TRP A 1 97 ? 20.279 11.454 -15.788 1.00 89.94 97 TRP A CA 1
ATOM 811 C C . TRP A 1 97 ? 21.680 11.268 -16.390 1.00 89.94 97 TRP A C 1
ATOM 813 O O . TRP A 1 97 ? 21.804 10.924 -17.563 1.00 89.94 97 TRP A O 1
ATOM 823 N N . ASN A 1 98 ? 22.741 11.420 -15.590 1.00 93.44 98 ASN A N 1
ATOM 824 C CA . ASN A 1 98 ? 24.126 11.250 -16.044 1.00 93.44 98 ASN A CA 1
ATOM 825 C C . ASN A 1 98 ? 24.486 9.785 -16.350 1.00 93.44 98 ASN A C 1
ATOM 827 O O . ASN A 1 98 ? 25.490 9.510 -17.007 1.00 93.44 98 ASN A O 1
ATOM 831 N N . TYR A 1 99 ? 23.674 8.832 -15.888 1.00 90.38 99 TYR A N 1
ATOM 832 C CA . TYR A 1 99 ? 23.903 7.407 -16.093 1.00 90.38 99 TYR A CA 1
ATOM 833 C C . TYR A 1 99 ? 22.992 6.870 -17.193 1.00 90.38 99 TYR A C 1
ATOM 835 O O . TYR A 1 99 ? 21.768 6.910 -17.076 1.00 90.38 99 TYR A O 1
ATOM 843 N N . LYS A 1 100 ? 23.585 6.260 -18.228 1.00 86.06 100 LYS A N 1
ATOM 844 C CA . LYS A 1 100 ? 22.849 5.623 -19.340 1.00 86.06 100 LYS A CA 1
ATOM 845 C C . LYS A 1 100 ? 21.824 4.592 -18.857 1.00 86.06 100 LYS A C 1
ATOM 847 O O . LYS A 1 100 ? 20.774 4.415 -19.469 1.00 86.06 100 LYS A O 1
ATOM 852 N N . THR A 1 101 ? 22.120 3.919 -17.746 1.00 86.31 101 THR A N 1
ATOM 853 C CA . THR A 1 101 ? 21.228 2.937 -17.132 1.00 86.31 101 THR A CA 1
ATOM 854 C C . THR A 1 101 ? 19.970 3.569 -16.546 1.00 86.31 101 THR A C 1
ATOM 856 O O . THR A 1 101 ? 18.987 2.860 -16.406 1.00 86.31 101 THR A O 1
ATOM 859 N N . ASN A 1 102 ? 19.928 4.860 -16.235 1.00 90.56 102 ASN A N 1
ATOM 860 C CA . ASN A 1 102 ? 18.759 5.475 -15.597 1.00 90.56 102 ASN A CA 1
ATOM 861 C C . ASN A 1 102 ? 17.678 5.908 -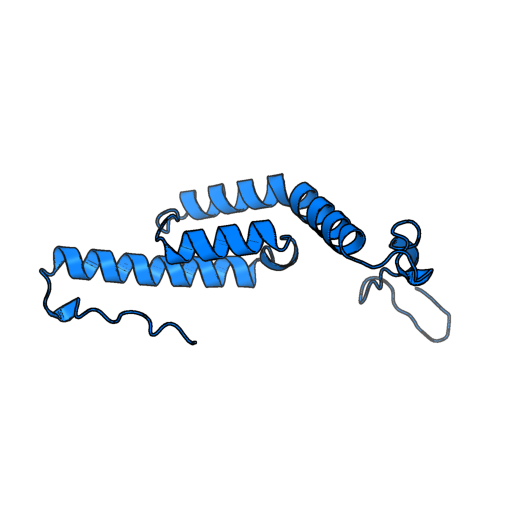16.597 1.00 90.56 102 ASN A C 1
ATOM 863 O O . ASN A 1 102 ? 16.680 6.494 -16.201 1.00 90.56 102 ASN A O 1
ATOM 867 N N . SER A 1 103 ? 17.833 5.589 -17.886 1.00 88.69 103 SER A N 1
ATOM 868 C CA . SER A 1 103 ? 16.794 5.856 -18.881 1.00 88.69 103 SER A CA 1
ATOM 869 C C . SER A 1 103 ? 15.542 4.991 -18.631 1.00 88.69 103 SER A C 1
ATOM 871 O O . SER A 1 103 ? 15.647 3.757 -18.681 1.00 88.69 103 SER A O 1
ATOM 873 N N . PRO A 1 104 ? 14.349 5.594 -18.440 1.00 88.44 104 PRO A N 1
ATOM 874 C CA . PRO A 1 104 ? 13.097 4.849 -18.276 1.00 88.44 104 PRO A CA 1
ATOM 875 C C . PRO A 1 104 ? 12.729 4.042 -19.530 1.00 88.44 104 PRO A C 1
ATOM 877 O O . PRO A 1 104 ? 12.162 2.960 -19.423 1.00 88.44 104 PRO A O 1
ATOM 880 N N . CYS A 1 105 ? 13.155 4.477 -20.723 1.00 88.12 105 CYS A N 1
ATOM 881 C CA . CYS A 1 105 ? 12.929 3.758 -21.984 1.00 88.12 105 CYS A CA 1
ATOM 882 C C . CYS A 1 105 ? 13.626 2.386 -22.045 1.00 88.12 105 CYS A C 1
ATOM 884 O O . CYS A 1 105 ? 13.366 1.596 -22.950 1.00 88.12 105 CYS A O 1
ATOM 886 N N . LYS A 1 106 ? 14.543 2.099 -21.112 1.00 87.12 106 LYS A N 1
ATOM 887 C CA . LYS A 1 106 ? 15.214 0.798 -20.969 1.00 87.12 106 LYS A CA 1
ATOM 888 C C . LYS A 1 106 ? 14.692 -0.011 -19.780 1.00 87.12 106 LYS A C 1
ATOM 890 O O . LYS A 1 106 ? 15.276 -1.044 -19.469 1.00 87.12 106 LYS A O 1
ATOM 895 N N . PHE A 1 107 ? 13.623 0.434 -19.114 1.00 86.81 107 PHE A N 1
ATOM 896 C CA . PHE A 1 107 ? 13.063 -0.254 -17.951 1.00 86.81 107 PHE A CA 1
ATOM 897 C C . PHE A 1 107 ? 12.552 -1.654 -18.297 1.00 86.81 107 PHE A C 1
ATOM 899 O O . PHE A 1 107 ? 12.918 -2.604 -17.614 1.00 86.81 107 PHE A O 1
ATOM 906 N N . GLY A 1 108 ? 11.809 -1.803 -19.400 1.00 85.81 108 GLY A N 1
ATOM 907 C CA . GLY A 1 108 ? 11.260 -3.097 -19.824 1.00 85.81 108 GLY A CA 1
ATOM 908 C C . GLY A 1 108 ? 12.324 -4.189 -19.972 1.00 85.81 108 GLY A C 1
ATOM 909 O O . GLY A 1 108 ? 12.162 -5.284 -19.449 1.00 85.81 108 GLY A O 1
ATOM 910 N N . SER A 1 109 ? 13.471 -3.867 -20.579 1.00 87.12 109 SER A N 1
ATOM 911 C CA . SER A 1 109 ? 14.595 -4.807 -20.740 1.00 87.12 109 SER A CA 1
ATOM 912 C C . SER A 1 109 ? 15.274 -5.217 -19.427 1.00 87.12 109 SER A C 1
ATOM 914 O O . SER A 1 109 ? 16.143 -6.082 -19.442 1.00 87.12 109 SER A O 1
ATOM 916 N N . LYS A 1 110 ? 14.929 -4.581 -18.304 1.00 84.38 110 LYS A N 1
ATOM 917 C CA . LYS A 1 110 ? 15.463 -4.888 -16.971 1.00 84.38 110 LYS A CA 1
ATOM 918 C C . LYS A 1 110 ? 14.480 -5.645 -16.087 1.00 84.38 110 LYS A C 1
ATOM 920 O O . LYS A 1 110 ? 14.839 -5.984 -14.962 1.00 84.38 110 LYS A O 1
ATOM 925 N N . ILE A 1 111 ? 13.247 -5.858 -16.543 1.00 85.56 111 ILE A N 1
ATOM 926 C CA . ILE A 1 111 ? 12.251 -6.590 -15.767 1.00 85.56 111 ILE A CA 1
ATOM 927 C C . ILE A 1 111 ? 12.694 -8.052 -15.708 1.00 85.56 111 ILE A C 1
ATOM 929 O O . ILE A 1 111 ? 12.787 -8.727 -16.731 1.00 85.56 111 ILE A O 1
ATOM 933 N N . ILE A 1 112 ? 12.975 -8.530 -14.498 1.00 84.00 112 ILE A N 1
ATOM 934 C CA . ILE A 1 112 ? 13.275 -9.936 -14.237 1.00 84.00 112 ILE A CA 1
ATOM 935 C C . ILE A 1 112 ? 11.989 -10.582 -13.745 1.00 84.00 112 ILE A C 1
ATOM 937 O O . ILE A 1 112 ? 11.494 -10.255 -12.666 1.00 84.00 112 ILE A O 1
ATOM 941 N N . VAL A 1 113 ? 11.454 -11.498 -14.544 1.00 81.62 113 VAL A N 1
ATOM 942 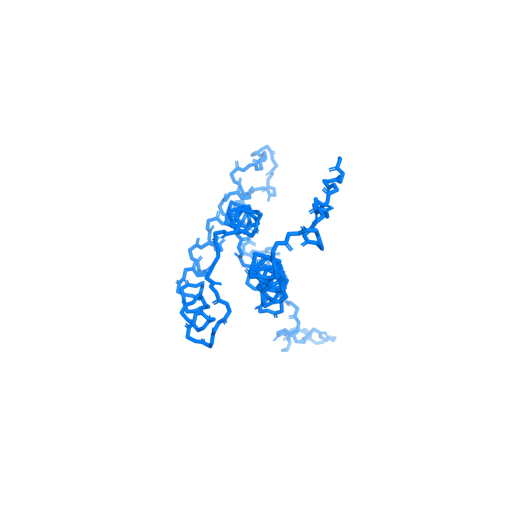C CA . VAL A 1 113 ? 10.254 -12.254 -14.201 1.00 81.62 113 VAL A CA 1
ATOM 943 C C . VAL A 1 113 ? 10.674 -13.657 -13.777 1.00 81.62 113 VAL A C 1
ATOM 945 O O . VAL A 1 113 ? 11.076 -14.473 -14.601 1.00 81.62 113 VAL A O 1
ATOM 948 N N . ASN A 1 114 ? 10.598 -13.934 -12.478 1.00 79.56 114 ASN A N 1
ATOM 949 C CA . ASN A 1 114 ? 10.890 -15.260 -11.937 1.00 79.56 114 ASN A CA 1
ATOM 950 C C . ASN A 1 114 ? 9.643 -16.154 -11.996 1.00 79.56 114 ASN A C 1
ATOM 952 O O . ASN A 1 114 ? 8.523 -15.663 -11.875 1.00 79.56 114 ASN A O 1
ATOM 956 N N . ASN A 1 115 ? 9.842 -17.469 -12.127 1.00 77.56 115 ASN A N 1
ATOM 957 C CA . ASN A 1 115 ? 8.801 -18.508 -12.028 1.00 77.56 115 ASN A CA 1
ATOM 958 C C . ASN A 1 115 ? 7.681 -18.475 -13.088 1.00 77.56 115 ASN A C 1
ATOM 960 O O . ASN A 1 115 ? 6.719 -19.227 -12.966 1.00 77.56 115 ASN A O 1
ATOM 964 N N . LEU A 1 116 ? 7.802 -17.641 -14.123 1.00 76.12 116 LEU A N 1
ATOM 965 C CA . LEU A 1 116 ? 6.858 -17.580 -15.249 1.00 76.12 116 LEU A CA 1
ATOM 966 C C . LEU A 1 116 ? 7.343 -18.373 -16.468 1.00 76.12 116 LEU A C 1
ATOM 968 O O . LEU A 1 116 ? 6.532 -18.815 -17.271 1.00 76.12 116 LEU A O 1
ATOM 972 N N . VAL A 1 117 ? 8.658 -18.565 -16.580 1.0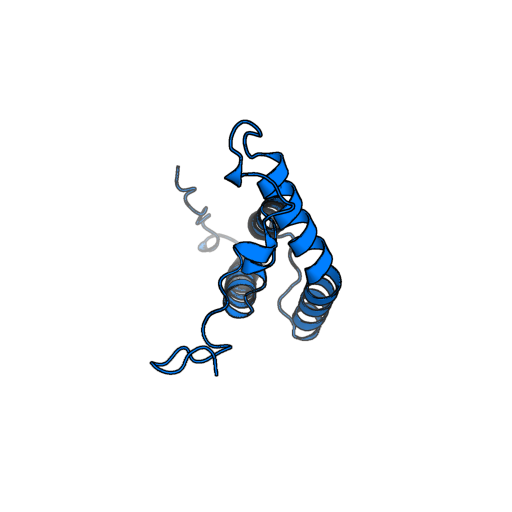0 70.62 117 VAL A N 1
ATOM 973 C CA . VAL A 1 117 ? 9.322 -19.290 -17.667 1.00 70.62 117 VAL A CA 1
ATOM 974 C C . VAL A 1 117 ? 10.395 -20.176 -17.038 1.00 70.62 117 VAL A C 1
ATOM 976 O O . VAL A 1 117 ? 11.142 -19.705 -16.170 1.00 70.62 117 VAL A O 1
ATOM 979 N N . ARG A 1 118 ? 10.479 -21.457 -17.419 1.00 69.44 118 ARG A N 1
ATOM 980 C CA . ARG A 1 118 ? 11.588 -22.315 -16.968 1.00 69.44 118 ARG A CA 1
ATOM 981 C C . ARG A 1 118 ? 12.786 -22.034 -17.859 1.00 69.44 118 ARG A C 1
ATOM 983 O O . ARG A 1 118 ? 12.702 -22.150 -19.073 1.00 69.44 118 ARG A O 1
ATOM 990 N N . TRP A 1 119 ? 13.914 -21.693 -17.247 1.00 67.00 119 TRP A N 1
ATOM 991 C CA . TRP A 1 119 ? 15.194 -21.684 -17.942 1.00 67.00 119 TRP A CA 1
ATOM 992 C C . TRP A 1 119 ? 15.911 -23.000 -17.652 1.00 67.00 119 TRP A C 1
ATOM 994 O O . TRP A 1 119 ? 16.271 -23.274 -16.504 1.00 67.00 119 TRP A O 1
ATOM 1004 N N . ASP A 1 120 ? 16.066 -23.837 -18.674 1.00 80.44 120 ASP A N 1
ATOM 1005 C CA . ASP A 1 120 ? 16.860 -25.061 -18.603 1.00 80.44 120 ASP A CA 1
ATOM 1006 C C . ASP A 1 120 ? 17.996 -25.044 -19.642 1.00 80.44 120 ASP A C 1
ATOM 1008 O O . ASP A 1 120 ? 18.254 -24.030 -20.297 1.00 80.44 120 ASP A O 1
ATOM 1012 N N . ARG A 1 121 ? 18.725 -26.160 -19.789 1.00 77.81 121 ARG A N 1
ATOM 1013 C CA . ARG A 1 121 ? 19.874 -26.240 -20.714 1.00 77.81 121 ARG A CA 1
ATOM 1014 C C . ARG A 1 121 ? 19.506 -26.016 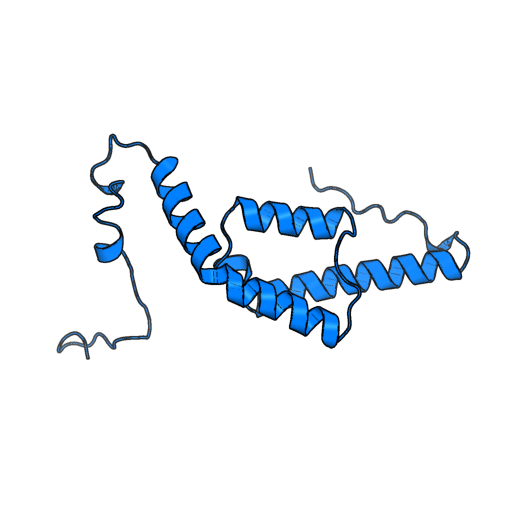-22.190 1.00 77.81 121 ARG A C 1
ATOM 1016 O O . ARG A 1 121 ? 20.418 -25.901 -23.005 1.00 77.81 121 ARG A O 1
ATOM 1023 N N . TRP A 1 122 ? 18.219 -26.019 -22.532 1.00 77.81 122 TRP A N 1
ATOM 1024 C CA . TRP A 1 122 ? 17.689 -25.861 -23.884 1.00 77.81 122 TRP A CA 1
ATOM 1025 C C . TRP A 1 122 ? 17.071 -24.477 -24.129 1.00 77.81 122 TRP A C 1
ATOM 1027 O O . TRP A 1 122 ? 16.642 -24.199 -25.246 1.00 77.81 122 TRP A O 1
ATOM 1037 N N . GLY A 1 123 ? 17.092 -23.585 -23.132 1.00 74.50 123 GLY A N 1
ATOM 1038 C CA . GLY A 1 123 ? 16.637 -22.201 -23.245 1.00 74.50 123 GLY A CA 1
ATOM 1039 C C . GLY A 1 123 ? 15.420 -21.892 -22.375 1.00 74.50 123 GLY A C 1
ATOM 1040 O O . GLY A 1 123 ? 15.207 -22.507 -21.333 1.00 74.50 123 GLY A O 1
ATOM 1041 N N . PHE A 1 124 ? 14.662 -20.874 -22.784 1.00 71.25 124 PHE A N 1
ATOM 1042 C CA . PHE A 1 124 ? 13.404 -20.475 -22.153 1.00 71.25 124 PHE A CA 1
ATOM 1043 C C . PHE A 1 124 ? 12.271 -21.391 -22.646 1.00 71.25 124 PHE A C 1
ATOM 1045 O O . PHE A 1 124 ? 12.000 -21.408 -23.847 1.00 71.25 124 PHE A O 1
ATOM 1052 N N . ILE A 1 125 ? 11.644 -22.139 -21.732 1.00 60.44 125 ILE A N 1
ATOM 1053 C CA . ILE A 1 125 ? 10.451 -22.976 -21.955 1.00 60.44 125 ILE A CA 1
ATOM 1054 C C . ILE A 1 125 ? 9.250 -22.339 -21.262 1.00 60.44 125 ILE A C 1
ATOM 1056 O O . ILE A 1 125 ? 9.368 -22.034 -20.046 1.00 60.44 125 ILE A O 1
#